Protein AF-A0A644X9J0-F1 (afdb_monomer_lite)

Sequence (103 aa):
MNRRITLVTLISAALLAACSGPSSEELAQYKAQCVKFHERERSSPRSTVQALDHWTKNGKVVIELAEFENSYSSAYTSYLCVIDPGAGSLSLPGVFNQEKWRK

Radius of gyration: 21.45 Å; chains: 1; bounding box: 61×31×72 Å

Structure (mmCIF, N/CA/C/O backbone):
data_AF-A0A644X9J0-F1
#
_entry.id   AF-A0A644X9J0-F1
#
loop_
_atom_site.group_PDB
_atom_site.id
_atom_site.type_symbol
_atom_site.label_atom_id
_atom_site.label_alt_id
_atom_site.label_comp_id
_atom_site.label_asym_id
_atom_site.label_entity_id
_atom_site.label_seq_id
_atom_site.pdbx_PDB_ins_code
_atom_site.Cartn_x
_atom_site.Cartn_y
_atom_site.Cartn_z
_atom_site.occupancy
_atom_site.B_iso_or_equiv
_atom_site.auth_seq_id
_atom_site.auth_comp_id
_atom_site.auth_asym_id
_atom_site.auth_atom_id
_atom_site.pdbx_PDB_model_num
ATOM 1 N N . MET A 1 1 ? -44.906 7.193 54.230 1.00 40.53 1 MET A N 1
ATOM 2 C CA . MET A 1 1 ? -44.721 8.213 53.173 1.00 40.53 1 MET A CA 1
ATOM 3 C C . MET A 1 1 ? -43.643 7.727 52.220 1.00 40.53 1 MET A C 1
ATOM 5 O O . MET A 1 1 ? -42.533 7.450 52.650 1.00 40.53 1 MET A O 1
ATOM 9 N N . ASN A 1 2 ? -44.024 7.529 50.960 1.00 40.97 2 ASN A N 1
ATOM 10 C CA . ASN A 1 2 ? -43.242 6.872 49.916 1.00 40.97 2 ASN A CA 1
ATOM 11 C C . ASN A 1 2 ? -42.160 7.802 49.348 1.00 40.97 2 ASN A C 1
ATOM 13 O O . ASN A 1 2 ? -42.471 8.923 48.956 1.00 40.97 2 ASN A O 1
ATOM 17 N N . ARG A 1 3 ? -40.929 7.309 49.182 1.00 46.78 3 ARG A N 1
ATOM 18 C CA . ARG A 1 3 ? -39.952 7.894 48.253 1.00 46.78 3 ARG A CA 1
ATOM 19 C C . ARG A 1 3 ? -39.485 6.810 47.289 1.00 46.78 3 ARG A C 1
ATOM 21 O O . ARG A 1 3 ? -38.603 6.022 47.599 1.00 46.78 3 ARG A O 1
ATOM 28 N N . ARG A 1 4 ? -40.136 6.754 46.125 1.00 50.41 4 ARG A N 1
ATOM 29 C CA . ARG A 1 4 ? -39.645 6.005 44.967 1.00 50.41 4 ARG A CA 1
ATOM 30 C C . ARG A 1 4 ? -38.491 6.812 44.373 1.00 50.41 4 ARG A C 1
ATOM 32 O O . ARG A 1 4 ? -38.698 7.937 43.930 1.00 50.41 4 ARG A O 1
ATOM 39 N N . ILE A 1 5 ? -37.285 6.259 44.431 1.00 56.97 5 ILE A N 1
ATOM 40 C CA . ILE A 1 5 ? -36.113 6.782 43.729 1.00 56.97 5 ILE A CA 1
ATOM 41 C C . ILE A 1 5 ? -36.249 6.305 42.284 1.00 56.97 5 ILE A C 1
ATOM 43 O O . ILE A 1 5 ? -36.034 5.133 41.988 1.00 56.97 5 ILE A O 1
ATOM 47 N N . THR A 1 6 ? -36.687 7.193 41.397 1.00 53.31 6 THR A N 1
ATOM 48 C CA . THR A 1 6 ? -36.710 6.929 39.957 1.00 53.31 6 THR A CA 1
ATOM 49 C C . THR A 1 6 ? -35.281 7.077 39.440 1.00 53.31 6 THR A C 1
ATOM 51 O O . THR A 1 6 ? -34.782 8.192 39.305 1.00 53.31 6 THR A O 1
ATOM 54 N N . LEU A 1 7 ? -34.599 5.952 39.209 1.00 51.78 7 LEU A N 1
ATOM 55 C CA . LEU A 1 7 ? -33.297 5.921 38.546 1.00 51.78 7 LEU A CA 1
ATOM 56 C C . LEU A 1 7 ? -33.495 6.368 37.089 1.00 51.78 7 LEU A C 1
ATOM 58 O O . LEU A 1 7 ? -34.126 5.672 36.298 1.00 51.78 7 LEU A O 1
ATOM 62 N N . VAL A 1 8 ? -32.993 7.552 36.749 1.00 55.53 8 VAL A N 1
ATOM 63 C CA . VAL A 1 8 ? -32.975 8.059 35.375 1.00 55.53 8 VAL A CA 1
ATOM 64 C C . VAL A 1 8 ? -31.893 7.296 34.608 1.00 55.53 8 VAL A C 1
ATOM 66 O O . VAL A 1 8 ? -30.703 7.477 34.851 1.00 55.53 8 VAL A O 1
ATOM 69 N N . THR A 1 9 ? -32.306 6.423 33.692 1.00 56.06 9 THR A N 1
ATOM 70 C CA . THR A 1 9 ? -31.446 5.785 32.687 1.00 56.06 9 THR A CA 1
ATOM 71 C C . THR A 1 9 ? -30.886 6.849 31.741 1.00 56.06 9 THR A C 1
ATOM 73 O O . THR A 1 9 ? -31.553 7.270 30.796 1.00 56.06 9 THR A O 1
ATOM 76 N N . LEU A 1 10 ? -29.663 7.309 32.007 1.00 54.34 10 LEU A N 1
ATOM 77 C CA . LEU A 1 10 ? -28.914 8.221 31.143 1.00 54.34 10 LEU A CA 1
ATOM 78 C C . LEU A 1 10 ? -28.327 7.463 29.939 1.00 54.34 10 LEU A C 1
ATOM 80 O O . LEU A 1 10 ? -27.269 6.851 30.011 1.00 54.34 10 LEU A O 1
ATOM 84 N N . ILE A 1 11 ? -29.101 7.490 28.852 1.00 57.00 11 ILE A N 1
ATOM 85 C CA . ILE A 1 11 ? -28.708 7.727 27.452 1.00 57.00 11 ILE A CA 1
ATOM 86 C C . ILE A 1 11 ? -27.312 7.201 27.059 1.00 57.00 11 ILE A C 1
ATOM 88 O O . ILE A 1 11 ? -26.296 7.884 27.172 1.00 57.00 11 ILE A O 1
ATOM 92 N N . SER A 1 12 ? -27.289 5.999 26.483 1.00 55.09 12 SER A N 1
ATOM 93 C CA . SER A 1 12 ? -26.162 5.471 25.710 1.00 55.09 12 SER A CA 1
ATOM 94 C C . SER A 1 12 ? -26.118 6.138 24.327 1.00 55.09 12 SER A C 1
ATOM 96 O O . SER A 1 12 ? -26.774 5.678 23.398 1.00 55.09 12 SER A O 1
ATOM 98 N N . ALA A 1 13 ? -25.361 7.227 24.173 1.00 55.06 13 ALA A N 1
ATOM 99 C CA . ALA A 1 13 ? -25.197 7.930 22.891 1.00 55.06 13 ALA A CA 1
ATOM 100 C C . ALA A 1 13 ? -23.718 8.152 22.519 1.00 55.06 13 ALA A C 1
ATOM 102 O O . ALA A 1 13 ? -23.302 9.275 22.256 1.00 55.06 13 ALA A O 1
ATOM 103 N N . ALA A 1 14 ? -22.905 7.089 22.500 1.00 56.91 14 ALA A N 1
ATOM 104 C CA . ALA A 1 14 ? -21.468 7.195 22.207 1.00 56.91 14 ALA A CA 1
ATOM 105 C C . ALA A 1 14 ? -20.927 6.119 21.240 1.00 56.91 14 ALA A C 1
ATOM 107 O O . ALA A 1 14 ? -19.834 5.605 21.452 1.00 56.91 14 ALA A O 1
ATOM 108 N N . LEU A 1 15 ? -21.663 5.750 20.180 1.00 52.66 15 LEU A N 1
ATOM 109 C CA . LEU A 1 15 ? -21.205 4.714 19.225 1.00 52.66 15 LEU A CA 1
ATOM 110 C C . LEU A 1 15 ? -21.244 5.105 17.735 1.00 52.66 15 LEU A C 1
ATOM 112 O O . LEU A 1 15 ? -21.106 4.236 16.882 1.00 52.66 15 LEU A O 1
ATOM 116 N N . LEU A 1 16 ? -21.384 6.388 17.381 1.00 50.38 16 LEU A N 1
ATOM 117 C CA . LEU A 1 16 ? -21.516 6.796 15.967 1.00 50.38 16 LEU A CA 1
ATOM 118 C C . LEU A 1 16 ? -20.239 7.356 15.312 1.00 50.38 16 LEU A C 1
ATOM 120 O O . LEU A 1 16 ? -20.282 7.744 14.150 1.00 50.38 16 LEU A O 1
ATOM 124 N N . ALA A 1 17 ? -19.089 7.354 15.991 1.00 53.09 17 ALA A N 1
ATOM 125 C CA . ALA A 1 17 ? -17.839 7.864 15.408 1.00 53.09 17 ALA A CA 1
ATOM 126 C C . ALA A 1 17 ? -17.113 6.872 14.466 1.00 53.09 17 ALA A C 1
ATOM 128 O O . ALA A 1 17 ? -16.070 7.211 13.920 1.00 53.09 17 ALA A O 1
ATOM 129 N N . ALA A 1 18 ? -17.632 5.654 14.259 1.00 53.38 18 ALA A N 1
ATOM 130 C CA . ALA A 1 18 ? -16.913 4.583 13.550 1.00 53.38 18 ALA A CA 1
ATOM 131 C C . ALA A 1 18 ? -17.313 4.376 12.071 1.00 53.38 18 ALA A C 1
ATOM 133 O O . ALA A 1 18 ? -16.849 3.423 11.448 1.00 53.38 18 ALA A O 1
ATOM 134 N N . CYS A 1 19 ? -18.170 5.228 11.494 1.00 59.09 19 CYS A N 1
ATOM 135 C CA . CYS A 1 19 ? -18.602 5.097 10.089 1.00 59.09 19 CYS A CA 1
ATOM 136 C C . CYS A 1 19 ? -17.902 6.057 9.117 1.00 59.09 19 CYS A C 1
ATOM 138 O O . CYS A 1 19 ? -18.073 5.930 7.906 1.00 59.09 19 CYS A O 1
ATOM 140 N N . SER A 1 20 ? -17.119 7.007 9.617 1.00 68.25 20 SER A N 1
ATOM 141 C CA . SER A 1 20 ? -16.268 7.862 8.793 1.00 68.25 20 SER A CA 1
ATOM 142 C C . SER A 1 20 ? -14.969 7.116 8.493 1.00 68.25 20 SER A C 1
ATOM 144 O O . SER A 1 20 ? 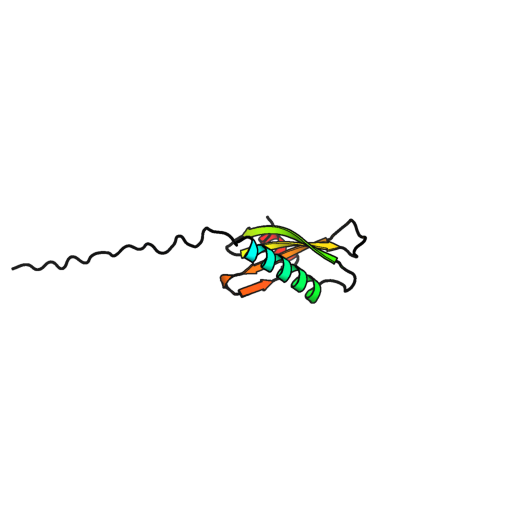-14.201 6.813 9.403 1.00 68.25 20 SER A O 1
ATOM 146 N N . GLY A 1 21 ? -14.757 6.762 7.220 1.00 79.75 21 GLY A N 1
ATOM 147 C CA . GLY A 1 21 ? -13.467 6.263 6.738 1.00 79.75 21 GLY A CA 1
ATOM 148 C C . GLY A 1 21 ? -12.345 7.300 6.916 1.00 79.75 21 GLY A C 1
ATOM 149 O O . GLY A 1 21 ? -12.616 8.414 7.369 1.00 79.75 21 GLY A O 1
ATOM 150 N N . PRO A 1 22 ? -11.096 6.953 6.560 1.00 89.19 22 PRO A N 1
ATOM 151 C CA . PRO A 1 22 ? -9.963 7.863 6.719 1.00 89.19 22 PRO A CA 1
ATOM 152 C C . PRO A 1 22 ? -10.175 9.172 5.947 1.00 89.19 22 PRO A C 1
ATOM 154 O O . PRO A 1 22 ? -10.760 9.169 4.858 1.00 89.19 22 PRO A O 1
ATOM 157 N N . SER A 1 23 ? -9.667 10.280 6.489 1.00 93.31 23 SER A N 1
ATOM 158 C CA . SER A 1 23 ? -9.625 11.562 5.781 1.00 93.31 23 SER A CA 1
ATOM 159 C C . SER A 1 23 ? -8.715 11.490 4.545 1.00 93.31 23 SER A C 1
ATOM 161 O O . SER A 1 23 ? -7.915 10.563 4.379 1.00 93.31 23 SER A O 1
ATOM 163 N N . SER A 1 24 ? -8.798 12.492 3.666 1.00 94.00 24 SER A N 1
ATOM 164 C CA . SER A 1 24 ? -7.885 12.628 2.523 1.00 94.00 24 SER A CA 1
ATOM 165 C C . SER A 1 24 ? -6.418 12.702 2.949 1.00 94.00 24 SER A C 1
ATOM 167 O O . SER A 1 24 ? -5.557 12.088 2.316 1.00 94.00 24 SER A O 1
ATOM 169 N N . GLU A 1 25 ? -6.131 13.428 4.028 1.00 96.19 25 GLU A N 1
ATOM 170 C CA . GLU A 1 25 ? -4.784 13.604 4.571 1.00 96.19 25 GLU A CA 1
ATOM 171 C C . GLU A 1 25 ? -4.265 12.296 5.169 1.00 96.19 25 GLU A C 1
ATOM 173 O O . GLU A 1 25 ? -3.138 11.893 4.874 1.00 96.19 25 GLU A O 1
ATOM 178 N N . GLU A 1 26 ? -5.094 11.602 5.955 1.00 95.38 26 GLU A N 1
ATOM 179 C CA . GLU A 1 26 ? -4.753 10.292 6.516 1.00 95.38 26 GLU A CA 1
ATOM 180 C C . GLU A 1 26 ? -4.479 9.284 5.402 1.00 95.38 26 GLU A C 1
ATOM 182 O O . GLU A 1 26 ? -3.463 8.592 5.417 1.00 95.38 26 GLU A O 1
ATOM 187 N N . LEU A 1 27 ? -5.331 9.253 4.377 1.00 96.50 27 LEU A N 1
ATOM 188 C CA . LEU A 1 27 ? -5.155 8.362 3.241 1.00 96.50 27 LEU A CA 1
ATOM 189 C C . LEU A 1 27 ? -3.857 8.646 2.471 1.00 96.50 27 LEU A C 1
ATOM 191 O O . LEU A 1 27 ? -3.164 7.708 2.070 1.00 96.50 27 LEU A O 1
ATOM 195 N N . ALA A 1 28 ? -3.504 9.916 2.261 1.00 97.44 28 ALA A N 1
ATOM 196 C CA . ALA A 1 28 ? -2.247 10.284 1.612 1.00 97.44 28 ALA A CA 1
ATOM 197 C C . ALA A 1 28 ? -1.033 9.818 2.433 1.00 97.44 28 ALA A C 1
ATOM 199 O O . ALA A 1 28 ? -0.083 9.254 1.879 1.00 97.44 28 ALA A O 1
ATOM 200 N N . GLN A 1 29 ? -1.086 9.982 3.757 1.00 97.38 29 GLN A N 1
ATOM 201 C CA . GLN A 1 29 ? -0.047 9.491 4.664 1.00 97.38 29 GLN A CA 1
ATOM 202 C C . GLN A 1 29 ? 0.052 7.964 4.637 1.00 97.38 29 GLN A C 1
ATOM 204 O O . GLN A 1 29 ? 1.150 7.422 4.527 1.00 97.38 29 GLN A O 1
ATOM 209 N N . TYR A 1 30 ? -1.079 7.268 4.684 1.00 97.81 30 TYR A N 1
ATOM 210 C CA . TYR A 1 30 ? -1.176 5.813 4.610 1.00 97.81 30 TYR A CA 1
ATOM 211 C C . TYR A 1 30 ? -0.583 5.252 3.319 1.00 97.81 30 TYR A C 1
ATOM 213 O O . TYR A 1 30 ? 0.243 4.340 3.367 1.00 97.81 30 TYR A O 1
ATOM 221 N N . LYS A 1 31 ? -0.916 5.845 2.168 1.00 98.38 31 LYS A N 1
ATOM 222 C CA . LYS A 1 31 ? -0.316 5.477 0.879 1.00 98.38 31 LYS A CA 1
ATOM 223 C C . LYS A 1 31 ? 1.204 5.653 0.899 1.00 98.38 31 LYS A C 1
ATOM 225 O O . LYS A 1 31 ? 1.925 4.726 0.538 1.00 98.38 31 LYS A O 1
ATOM 230 N N . ALA A 1 32 ? 1.698 6.796 1.379 1.00 98.25 32 ALA A N 1
ATOM 231 C CA . ALA A 1 32 ? 3.134 7.063 1.462 1.00 98.25 32 ALA A CA 1
ATOM 232 C C . ALA A 1 32 ? 3.868 6.098 2.412 1.00 98.25 32 ALA A C 1
ATOM 234 O O . ALA A 1 32 ? 4.978 5.658 2.112 1.00 98.25 32 ALA A O 1
ATOM 235 N N . GLN A 1 33 ? 3.255 5.748 3.546 1.00 97.94 33 GLN A N 1
ATOM 236 C CA . GLN A 1 33 ? 3.806 4.770 4.486 1.00 97.94 33 GLN A CA 1
ATOM 237 C C . GLN A 1 33 ? 3.877 3.373 3.867 1.00 97.94 33 GLN A C 1
ATOM 239 O O . GLN A 1 33 ? 4.912 2.721 3.975 1.00 97.94 33 GLN A O 1
ATOM 244 N N . CYS A 1 34 ? 2.817 2.934 3.185 1.00 98.25 34 CYS A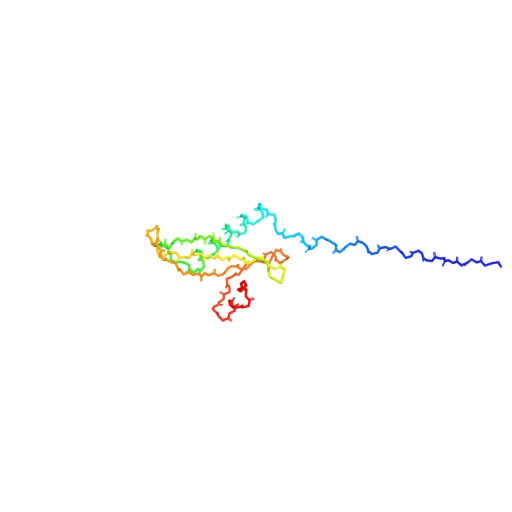 N 1
ATOM 245 C CA . CYS A 1 34 ? 2.781 1.636 2.518 1.00 98.25 34 CYS A CA 1
ATOM 246 C C . CYS A 1 34 ? 3.819 1.514 1.400 1.00 98.25 34 CYS A C 1
ATOM 248 O O . CYS A 1 34 ? 4.504 0.496 1.335 1.00 98.25 34 CYS A O 1
ATOM 250 N N . VAL A 1 35 ? 3.981 2.552 0.571 1.00 98.31 35 VAL A N 1
ATOM 251 C CA . VAL A 1 35 ? 5.023 2.596 -0.469 1.00 98.31 35 VAL A CA 1
ATOM 252 C C . VAL A 1 35 ? 6.404 2.422 0.164 1.00 98.31 35 VAL A C 1
ATOM 254 O O . VAL A 1 35 ? 7.094 1.454 -0.140 1.00 98.31 35 VAL A O 1
ATOM 257 N N . LYS A 1 36 ? 6.759 3.269 1.141 1.00 97.88 36 LYS A N 1
ATOM 258 C CA . LYS A 1 36 ? 8.061 3.198 1.829 1.00 97.88 36 LYS A CA 1
ATOM 259 C C . LYS A 1 36 ? 8.290 1.879 2.563 1.00 97.88 36 LYS A C 1
ATOM 261 O O . LYS A 1 36 ? 9.428 1.442 2.725 1.00 97.88 36 LYS A O 1
ATOM 266 N N . PHE A 1 37 ? 7.226 1.279 3.093 1.00 97.94 37 PHE A N 1
ATOM 267 C CA . PHE A 1 37 ? 7.320 -0.011 3.762 1.00 97.94 37 PHE A CA 1
ATOM 268 C C . PHE A 1 37 ? 7.618 -1.126 2.768 1.00 97.94 37 PHE A C 1
ATOM 270 O O . PHE A 1 37 ? 8.547 -1.894 2.981 1.00 97.94 37 PHE A O 1
ATOM 277 N N . HIS A 1 38 ? 6.877 -1.186 1.663 1.00 97.50 38 HIS A N 1
ATOM 278 C CA . HIS A 1 38 ? 7.093 -2.188 0.623 1.00 97.50 38 HIS A CA 1
ATOM 279 C C . HIS A 1 38 ? 8.478 -2.055 -0.019 1.00 97.50 38 HIS A C 1
ATOM 281 O O . HIS A 1 38 ? 9.192 -3.053 -0.120 1.00 97.50 38 HIS A O 1
ATOM 287 N N . GLU A 1 39 ? 8.901 -0.823 -0.321 1.00 96.94 39 GLU A N 1
ATOM 288 C CA . GLU A 1 39 ? 10.241 -0.524 -0.840 1.00 96.94 39 GLU A CA 1
ATOM 289 C C . GLU A 1 39 ? 11.356 -1.069 0.057 1.00 96.94 39 GLU A C 1
ATOM 291 O O . GLU A 1 39 ? 12.334 -1.627 -0.431 1.00 96.94 39 GLU A O 1
ATOM 296 N N . ARG A 1 40 ? 11.203 -0.930 1.379 1.00 96.75 40 ARG A N 1
ATOM 297 C CA . ARG A 1 40 ? 12.201 -1.386 2.350 1.00 96.75 40 ARG A CA 1
ATOM 298 C C . ARG A 1 40 ? 12.199 -2.900 2.547 1.00 96.75 40 ARG A C 1
ATOM 300 O O . ARG A 1 40 ? 13.264 -3.487 2.702 1.00 96.75 40 ARG A O 1
ATOM 307 N N . GLU A 1 41 ? 11.021 -3.511 2.630 1.00 96.25 41 GLU A N 1
ATOM 308 C CA . GLU A 1 41 ? 10.891 -4.903 3.079 1.00 96.25 41 GLU A CA 1
ATOM 309 C C . GLU A 1 41 ? 10.918 -5.923 1.934 1.00 96.25 41 GLU A C 1
ATOM 311 O O . GLU A 1 41 ? 11.190 -7.100 2.174 1.00 96.25 41 GLU A O 1
ATOM 316 N N . ARG A 1 42 ? 10.560 -5.520 0.707 1.00 94.12 42 ARG A N 1
ATOM 317 C CA . ARG A 1 42 ? 10.321 -6.462 -0.401 1.00 94.12 42 ARG A CA 1
ATOM 318 C C . ARG A 1 42 ? 10.903 -6.043 -1.738 1.00 94.12 42 ARG A C 1
ATOM 320 O O . ARG A 1 42 ? 11.243 -6.929 -2.520 1.00 94.12 42 ARG A O 1
ATOM 327 N N . SER A 1 43 ? 10.986 -4.747 -2.022 1.00 93.81 43 SER A N 1
ATOM 328 C CA . SER A 1 43 ? 11.360 -4.301 -3.362 1.00 93.81 43 SER A CA 1
ATOM 329 C C . SER A 1 43 ? 12.861 -4.341 -3.616 1.00 93.81 43 SER A C 1
ATOM 331 O O . SER A 1 43 ? 13.695 -4.173 -2.727 1.00 93.81 43 SER A O 1
ATOM 333 N N . SER A 1 44 ? 13.207 -4.521 -4.888 1.00 93.31 44 SER A N 1
ATOM 334 C CA . SER A 1 44 ? 14.571 -4.314 -5.369 1.00 93.31 44 SER A CA 1
ATOM 335 C C . SER A 1 44 ? 14.920 -2.817 -5.347 1.00 93.31 44 SER A C 1
ATOM 337 O O . SER A 1 44 ? 14.055 -1.990 -5.633 1.00 93.31 44 SER A O 1
ATOM 339 N N . PRO A 1 45 ? 16.196 -2.437 -5.133 1.00 91.44 45 PRO A N 1
ATOM 340 C CA . PRO A 1 45 ? 16.635 -1.039 -5.204 1.00 91.44 45 PRO A CA 1
ATOM 341 C C . PRO A 1 45 ? 16.385 -0.342 -6.550 1.00 91.44 45 PRO A C 1
ATOM 343 O O . PRO A 1 45 ? 16.482 0.878 -6.632 1.00 91.44 45 PRO A O 1
ATOM 346 N N . ARG A 1 46 ? 16.139 -1.106 -7.623 1.00 93.44 46 ARG A N 1
ATOM 347 C CA . ARG A 1 46 ? 15.825 -0.558 -8.954 1.00 93.44 46 ARG A CA 1
ATOM 348 C C . ARG A 1 46 ? 14.326 -0.435 -9.206 1.00 93.44 46 ARG A C 1
ATOM 350 O O . ARG A 1 46 ? 13.950 0.260 -10.146 1.00 93.44 46 ARG A O 1
ATOM 357 N N . SER A 1 47 ? 13.508 -1.106 -8.395 1.00 96.12 47 SER A N 1
ATOM 358 C CA . SER A 1 47 ? 12.060 -1.093 -8.537 1.00 96.12 47 SER A CA 1
ATOM 359 C C . SER A 1 47 ? 11.495 0.294 -8.249 1.00 96.12 47 SER A C 1
ATOM 361 O O . SER A 1 47 ? 12.072 1.091 -7.512 1.00 96.12 47 SER A O 1
ATOM 363 N N . THR A 1 48 ? 10.327 0.579 -8.811 1.00 96.56 48 THR A N 1
ATOM 364 C CA . THR A 1 48 ? 9.522 1.751 -8.450 1.00 96.56 48 THR A CA 1
ATOM 365 C C . THR A 1 48 ? 8.191 1.274 -7.896 1.00 96.56 48 THR A C 1
ATOM 367 O O . THR A 1 48 ? 7.541 0.437 -8.518 1.00 96.56 48 THR A O 1
ATOM 370 N N . VAL A 1 49 ? 7.774 1.805 -6.747 1.00 97.69 49 VAL A N 1
ATOM 371 C CA . VAL A 1 49 ? 6.529 1.407 -6.081 1.00 97.69 49 VAL A CA 1
ATOM 372 C C . VAL A 1 49 ? 5.554 2.578 -6.065 1.00 97.69 49 VAL A C 1
ATOM 374 O O . VAL A 1 49 ? 5.919 3.704 -5.740 1.00 97.69 49 VAL A O 1
ATOM 377 N N . GLN A 1 50 ? 4.296 2.327 -6.419 1.00 97.94 50 GLN A N 1
ATOM 378 C CA . GLN A 1 50 ? 3.243 3.345 -6.446 1.00 97.94 50 GLN A CA 1
ATOM 379 C C . GLN A 1 50 ? 1.969 2.823 -5.789 1.00 97.94 50 GLN A C 1
ATOM 381 O O . GLN A 1 50 ? 1.647 1.647 -5.910 1.00 97.94 50 GLN A O 1
ATOM 386 N N . ALA A 1 51 ? 1.217 3.696 -5.119 1.00 97.81 51 ALA A N 1
ATOM 387 C CA . ALA A 1 51 ? -0.115 3.357 -4.624 1.00 97.81 51 ALA A CA 1
ATOM 388 C C . ALA A 1 51 ? -1.167 3.588 -5.720 1.00 97.81 51 ALA A C 1
ATOM 390 O O . ALA A 1 51 ? -1.266 4.699 -6.241 1.00 97.81 51 ALA A O 1
ATOM 391 N N . LEU A 1 52 ? -1.964 2.564 -6.031 1.00 96.38 52 LEU A N 1
ATOM 392 C CA . LEU A 1 52 ? -2.984 2.605 -7.084 1.00 96.38 52 LEU A CA 1
ATOM 393 C C . LEU A 1 52 ? -4.374 2.934 -6.533 1.00 96.38 52 LEU A C 1
ATOM 395 O O . LEU A 1 52 ? -4.970 3.947 -6.894 1.00 96.38 52 LEU A O 1
ATOM 399 N N . ASP A 1 53 ? -4.876 2.094 -5.630 1.00 96.44 53 ASP A N 1
ATOM 400 C CA . ASP A 1 53 ? -6.228 2.189 -5.075 1.00 96.44 53 ASP A CA 1
ATOM 401 C C . ASP A 1 53 ? -6.219 1.946 -3.558 1.00 96.44 53 ASP A C 1
ATOM 403 O O . ASP A 1 53 ? -5.186 1.642 -2.950 1.00 96.44 53 ASP A O 1
ATOM 407 N N . HIS A 1 54 ? -7.375 2.131 -2.928 1.00 96.81 54 HIS A N 1
ATOM 408 C CA . HIS A 1 54 ? -7.601 1.829 -1.526 1.00 96.81 54 HIS A CA 1
ATOM 409 C C . HIS A 1 54 ? -9.053 1.431 -1.252 1.00 96.81 54 HIS A C 1
ATOM 411 O O . HIS A 1 54 ? -9.977 1.831 -1.957 1.00 96.81 54 HIS A O 1
ATOM 417 N N . TRP A 1 55 ? -9.263 0.670 -0.184 1.00 96.25 55 TRP A N 1
ATOM 418 C CA . TRP A 1 55 ? -10.586 0.389 0.372 1.00 96.25 55 TRP A CA 1
ATOM 419 C C . TRP A 1 55 ? -10.474 0.079 1.862 1.00 96.25 55 TRP A C 1
ATOM 421 O O . TRP A 1 55 ? -9.389 -0.163 2.389 1.00 96.25 55 TRP A O 1
ATOM 431 N N . THR A 1 56 ? -11.614 0.054 2.546 1.00 94.44 56 THR A N 1
ATOM 432 C CA . THR A 1 56 ? -11.684 -0.329 3.957 1.00 94.44 56 THR A CA 1
ATOM 433 C C . THR A 1 56 ? -12.293 -1.717 4.082 1.00 94.44 56 THR A C 1
ATOM 435 O O . THR A 1 56 ? -13.350 -1.993 3.517 1.00 94.44 56 THR A O 1
ATOM 438 N N . LYS A 1 57 ? -11.651 -2.599 4.852 1.00 94.00 57 LYS A N 1
ATOM 439 C CA . LYS A 1 57 ? -12.151 -3.949 5.139 1.00 94.00 57 LYS A CA 1
ATOM 440 C C . LYS A 1 57 ? -11.871 -4.307 6.589 1.00 94.00 57 LYS A C 1
ATOM 442 O O . LYS A 1 57 ? -10.739 -4.198 7.047 1.00 94.00 57 LYS A O 1
ATOM 447 N N . ASN A 1 58 ? -12.891 -4.754 7.322 1.00 91.69 58 ASN A N 1
ATOM 448 C CA . ASN A 1 58 ? -12.772 -5.130 8.740 1.00 91.69 58 ASN A CA 1
ATOM 449 C C . ASN A 1 58 ? -12.113 -4.036 9.611 1.00 91.69 58 ASN A C 1
ATOM 451 O O . ASN A 1 58 ? -11.234 -4.334 10.422 1.00 91.69 58 ASN A O 1
ATOM 455 N N . GLY A 1 59 ? -12.484 -2.769 9.389 1.00 90.94 59 GLY A N 1
ATOM 456 C CA . GLY A 1 59 ? -11.927 -1.618 10.114 1.00 90.94 59 GLY A CA 1
ATOM 457 C C . GLY A 1 59 ? -10.466 -1.285 9.783 1.00 90.94 59 GLY A C 1
ATOM 458 O O . GLY A 1 59 ? -9.866 -0.460 10.462 1.00 90.94 59 GLY A O 1
ATOM 459 N N . LYS A 1 60 ? -9.884 -1.923 8.763 1.00 95.12 60 LYS A N 1
ATOM 460 C CA . LYS A 1 60 ? -8.514 -1.690 8.296 1.00 95.12 60 LYS A CA 1
ATOM 461 C C . LYS A 1 60 ? -8.528 -1.045 6.925 1.00 95.12 60 LYS A C 1
ATOM 463 O O . LYS A 1 60 ? -9.402 -1.351 6.111 1.00 95.12 60 LYS A O 1
ATOM 468 N N . VAL A 1 61 ? -7.541 -0.198 6.668 1.00 96.75 61 VAL A N 1
ATOM 469 C CA . VAL A 1 61 ? -7.334 0.414 5.355 1.00 96.75 61 VAL A CA 1
ATOM 470 C C . VAL A 1 61 ? -6.420 -0.498 4.552 1.00 96.75 61 VAL A C 1
ATOM 472 O O . VAL A 1 61 ? -5.332 -0.850 5.001 1.00 96.75 61 VAL A O 1
ATOM 475 N N . VAL A 1 62 ? -6.869 -0.902 3.373 1.00 97.62 62 VAL A N 1
ATOM 476 C CA . VAL A 1 62 ? -6.086 -1.687 2.423 1.00 97.62 62 VAL A CA 1
ATOM 477 C C . VAL A 1 62 ? -5.666 -0.763 1.292 1.00 97.62 62 VAL A C 1
ATOM 479 O O . VAL A 1 62 ? -6.508 -0.081 0.715 1.00 97.62 62 VAL A O 1
ATOM 482 N N . ILE A 1 63 ? -4.371 -0.732 0.997 1.00 98.19 63 ILE A N 1
ATOM 483 C CA . ILE A 1 63 ? -3.770 0.017 -0.104 1.00 98.19 63 ILE A CA 1
ATOM 484 C C . ILE A 1 63 ? -3.256 -0.989 -1.131 1.00 98.19 63 ILE A C 1
ATOM 486 O O . ILE A 1 63 ? -2.475 -1.881 -0.789 1.00 98.19 63 ILE A O 1
ATOM 490 N N . GLU A 1 64 ? -3.676 -0.835 -2.383 1.00 97.81 64 GLU A N 1
ATOM 491 C CA . GLU A 1 64 ? -3.090 -1.564 -3.505 1.00 97.81 64 GLU A CA 1
ATOM 492 C C . GLU A 1 64 ? -1.834 -0.842 -3.991 1.00 97.81 64 GLU A C 1
ATOM 494 O O . GLU A 1 64 ? -1.842 0.371 -4.220 1.00 97.81 64 GLU A O 1
ATOM 499 N N . LEU A 1 65 ? -0.755 -1.601 -4.148 1.00 97.88 65 LEU A N 1
ATOM 500 C CA . LEU A 1 65 ? 0.541 -1.129 -4.603 1.00 97.88 65 LEU A CA 1
ATOM 501 C C . LEU A 1 65 ? 0.883 -1.769 -5.947 1.00 97.88 65 LEU A C 1
ATOM 503 O O . LEU A 1 65 ? 0.696 -2.968 -6.131 1.00 97.88 65 LEU A O 1
ATOM 507 N N . ALA A 1 66 ? 1.447 -0.980 -6.852 1.00 97.62 66 ALA A N 1
ATOM 508 C CA . ALA A 1 66 ? 2.108 -1.446 -8.059 1.00 97.62 66 ALA A CA 1
ATOM 509 C C . ALA A 1 66 ? 3.618 -1.377 -7.870 1.00 97.62 66 ALA A C 1
ATOM 511 O O . ALA A 1 66 ? 4.148 -0.300 -7.600 1.00 97.62 66 ALA A O 1
ATOM 512 N N . GLU A 1 67 ? 4.306 -2.501 -8.047 1.00 97.81 67 GLU A N 1
ATOM 513 C CA . GLU A 1 67 ? 5.760 -2.536 -8.167 1.00 97.81 67 GLU A CA 1
ATOM 514 C C . GLU A 1 67 ? 6.159 -2.760 -9.625 1.00 97.81 67 GLU A C 1
ATOM 516 O O . GLU A 1 67 ? 5.836 -3.784 -10.231 1.00 97.81 67 GLU A O 1
ATOM 521 N N . PHE A 1 68 ? 6.884 -1.793 -10.170 1.00 97.62 68 PHE A N 1
ATOM 522 C CA . PHE A 1 68 ? 7.498 -1.832 -11.488 1.00 97.62 68 PHE A CA 1
ATOM 523 C C . PHE A 1 68 ? 8.960 -2.247 -11.336 1.00 97.62 68 PHE A C 1
ATOM 525 O O . PHE A 1 68 ? 9.625 -1.781 -10.412 1.00 97.62 68 PHE A O 1
ATOM 532 N N . GLU A 1 69 ? 9.489 -3.060 -12.255 1.00 95.50 69 GLU A N 1
ATOM 533 C CA . GLU A 1 69 ? 10.899 -3.493 -12.218 1.00 95.50 69 GLU A CA 1
ATOM 534 C C . GLU A 1 69 ? 11.873 -2.301 -12.253 1.00 95.50 69 GLU A C 1
ATOM 536 O O . GLU A 1 69 ? 12.958 -2.346 -11.671 1.00 95.50 69 GLU A O 1
ATOM 541 N N . ASN A 1 70 ? 11.477 -1.227 -12.940 1.00 93.06 70 ASN A N 1
ATOM 542 C CA . ASN A 1 70 ? 12.167 0.057 -12.998 1.00 93.06 70 ASN A CA 1
ATOM 543 C C . ASN A 1 70 ? 11.212 1.169 -13.468 1.00 93.06 70 ASN A C 1
ATOM 545 O O . ASN A 1 70 ? 10.080 0.904 -13.873 1.00 93.06 70 ASN A O 1
ATOM 549 N N . SER A 1 71 ? 11.695 2.413 -13.474 1.00 89.38 71 SER A N 1
ATOM 550 C CA . SER A 1 71 ? 10.921 3.607 -13.846 1.00 89.38 71 SER A CA 1
ATOM 551 C C . SER A 1 71 ? 10.445 3.657 -15.304 1.00 89.38 71 SER A C 1
ATOM 553 O O . SER A 1 71 ? 9.573 4.462 -15.623 1.00 89.38 71 SER A O 1
ATOM 555 N N . TYR A 1 72 ? 10.996 2.824 -16.191 1.00 92.00 72 TYR A N 1
ATOM 556 C CA . TYR A 1 72 ? 10.614 2.754 -17.606 1.00 92.00 72 TYR A CA 1
ATOM 557 C C . TYR A 1 72 ? 9.646 1.603 -17.904 1.00 92.00 72 TYR A C 1
ATOM 559 O O . TYR A 1 72 ? 9.167 1.473 -19.031 1.00 92.00 72 TYR A O 1
ATOM 567 N N . SER A 1 73 ? 9.378 0.744 -16.919 1.00 94.00 73 SER A N 1
ATOM 568 C CA . SER A 1 73 ? 8.526 -0.428 -17.097 1.00 94.00 73 SER A CA 1
ATOM 569 C C . SER A 1 73 ? 7.057 -0.023 -17.182 1.00 94.00 73 SER A C 1
ATOM 571 O O . SER A 1 73 ? 6.573 0.776 -16.386 1.00 94.00 73 SER A O 1
ATOM 573 N N . SER A 1 74 ? 6.330 -0.602 -18.138 1.00 92.69 74 SER A N 1
ATOM 574 C CA . SER A 1 74 ? 4.883 -0.402 -18.299 1.00 92.69 74 SER A CA 1
ATOM 575 C C . SER A 1 74 ? 4.042 -1.475 -17.601 1.00 92.69 74 SER A C 1
ATOM 577 O O . SER A 1 74 ? 2.852 -1.268 -17.369 1.00 92.69 74 SER A O 1
ATOM 579 N N . ALA A 1 75 ? 4.650 -2.613 -17.261 1.00 96.44 75 ALA A N 1
ATOM 580 C CA . ALA A 1 75 ? 4.032 -3.690 -16.500 1.00 96.44 75 ALA A CA 1
ATOM 581 C C . ALA A 1 75 ? 4.439 -3.611 -15.024 1.00 96.44 75 ALA A C 1
ATOM 583 O O . ALA A 1 75 ? 5.560 -3.210 -14.701 1.00 96.44 75 ALA A O 1
ATOM 584 N N . TYR A 1 76 ? 3.535 -4.032 -14.142 1.00 96.75 76 TYR A N 1
ATOM 585 C CA . TYR A 1 76 ? 3.762 -4.060 -12.701 1.00 96.75 76 TYR A CA 1
ATOM 586 C C . TYR A 1 76 ? 3.236 -5.345 -12.068 1.00 96.75 76 TYR A C 1
ATOM 588 O O . TYR A 1 76 ? 2.334 -6.000 -12.594 1.00 96.75 76 TYR A O 1
ATOM 596 N N . THR A 1 77 ? 3.780 -5.669 -10.898 1.00 95.62 77 THR A N 1
ATOM 597 C CA . THR A 1 77 ? 3.218 -6.673 -9.991 1.00 95.62 77 THR A CA 1
ATOM 598 C C . THR A 1 77 ? 2.390 -5.972 -8.920 1.00 95.62 77 THR A C 1
ATOM 600 O O . THR A 1 77 ? 2.845 -4.989 -8.334 1.00 95.62 77 THR A O 1
ATOM 603 N N . SER A 1 78 ? 1.166 -6.453 -8.678 1.00 94.56 78 SER A N 1
ATOM 604 C CA . SER A 1 78 ? 0.278 -5.894 -7.650 1.00 94.56 78 SER A CA 1
ATOM 605 C C . SER A 1 78 ? 0.537 -6.531 -6.283 1.00 94.56 78 SER A C 1
ATOM 607 O O . SER A 1 78 ? 0.611 -7.756 -6.149 1.00 94.56 78 SER A O 1
ATOM 609 N N . TYR A 1 79 ? 0.623 -5.691 -5.257 1.00 95.69 79 TYR A N 1
ATOM 610 C CA . TYR A 1 79 ? 0.749 -6.075 -3.856 1.00 95.69 79 TYR A CA 1
ATOM 611 C C . TYR A 1 79 ? -0.298 -5.357 -3.011 1.00 95.69 79 TYR A C 1
ATOM 613 O O . TYR A 1 79 ? -0.814 -4.308 -3.387 1.00 95.69 79 TYR A O 1
ATOM 621 N N . LEU A 1 80 ? -0.589 -5.904 -1.831 1.00 97.19 80 LEU A N 1
ATOM 622 C CA . LEU A 1 80 ? -1.417 -5.228 -0.836 1.00 97.19 80 LEU A CA 1
ATOM 623 C C . LEU A 1 80 ? -0.577 -4.798 0.361 1.00 97.19 80 LEU A C 1
ATOM 625 O O . LEU A 1 80 ? 0.302 -5.528 0.821 1.00 97.19 80 LEU A O 1
ATOM 629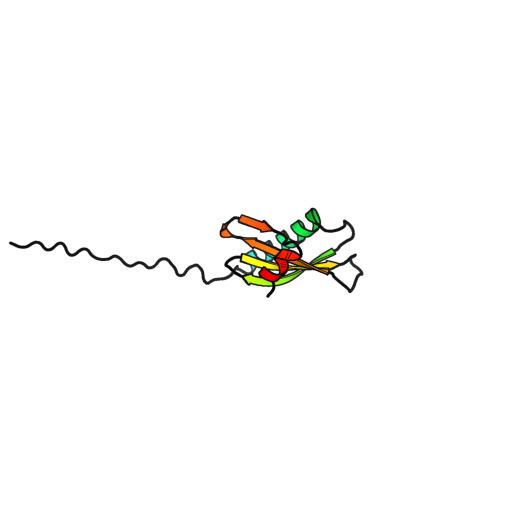 N N . CYS A 1 81 ? -0.928 -3.643 0.908 1.00 97.81 81 CYS A N 1
ATOM 630 C CA . CYS A 1 81 ? -0.504 -3.174 2.215 1.00 97.81 81 CYS A CA 1
ATOM 631 C C . CYS A 1 81 ? -1.746 -2.926 3.071 1.00 97.81 81 CYS A C 1
ATOM 633 O O . CYS A 1 81 ? -2.713 -2.322 2.614 1.00 97.81 81 CYS A O 1
ATOM 635 N N . VAL A 1 82 ? -1.746 -3.429 4.301 1.00 97.94 82 VAL A N 1
ATOM 636 C CA . VAL A 1 82 ? -2.881 -3.339 5.223 1.00 97.94 82 VAL A CA 1
ATOM 637 C C . VAL A 1 82 ? -2.461 -2.538 6.437 1.00 97.94 82 VAL A C 1
ATOM 639 O O . VAL A 1 82 ? -1.515 -2.919 7.124 1.00 97.94 82 VAL A O 1
ATOM 642 N N . ILE A 1 83 ? -3.199 -1.471 6.713 1.00 97.56 83 ILE A N 1
ATOM 643 C CA . ILE A 1 83 ? -3.011 -0.585 7.855 1.00 97.56 83 ILE A CA 1
ATOM 644 C C . ILE A 1 83 ? -4.133 -0.840 8.853 1.00 97.56 83 ILE A C 1
ATOM 646 O O . ILE A 1 83 ? -5.314 -0.859 8.500 1.00 97.56 83 ILE A O 1
ATOM 650 N N . ASP A 1 84 ? -3.750 -1.017 10.111 1.00 95.75 84 ASP A N 1
ATOM 651 C CA . ASP A 1 84 ? -4.635 -1.027 11.266 1.00 95.75 84 ASP A CA 1
ATOM 652 C C . ASP A 1 84 ? -4.398 0.263 12.067 1.00 95.75 84 ASP A C 1
ATOM 654 O O . ASP A 1 84 ? -3.455 0.315 12.865 1.00 95.75 84 ASP A O 1
ATOM 658 N N . PRO A 1 85 ? -5.215 1.314 11.850 1.00 91.12 85 PRO A N 1
ATOM 659 C CA . PRO A 1 85 ? -5.068 2.582 12.559 1.00 91.12 85 PRO A CA 1
ATOM 660 C C . PRO A 1 85 ? -5.242 2.433 14.072 1.00 91.12 85 PRO A C 1
ATOM 662 O O . PRO A 1 85 ? -4.550 3.098 14.835 1.00 91.12 85 PRO A O 1
ATOM 665 N N . GLY A 1 86 ? -6.130 1.531 14.508 1.00 89.62 86 GLY A N 1
ATOM 666 C CA . GLY A 1 86 ? -6.409 1.300 15.926 1.00 89.62 86 GLY A CA 1
ATOM 667 C C . GLY A 1 86 ? -5.240 0.639 16.653 1.00 89.62 86 GLY A C 1
ATOM 668 O O . GLY A 1 86 ? -4.960 0.974 17.800 1.00 89.62 86 GLY A O 1
ATOM 669 N N . ALA A 1 87 ? -4.530 -0.263 15.974 1.00 92.75 87 ALA A N 1
ATOM 670 C CA . ALA A 1 87 ? -3.311 -0.878 16.496 1.00 92.75 87 ALA A CA 1
ATOM 671 C C . ALA A 1 87 ? -2.031 -0.079 16.181 1.00 92.75 87 ALA A C 1
ATOM 673 O O . ALA A 1 87 ? -0.959 -0.455 16.650 1.00 92.75 87 ALA A O 1
ATOM 674 N N . GLY A 1 88 ? -2.112 0.977 15.362 1.00 92.12 88 GLY A N 1
ATOM 675 C CA . GLY A 1 88 ? -0.944 1.720 14.879 1.00 92.12 88 GLY A CA 1
ATOM 676 C C . GLY A 1 88 ? 0.032 0.848 14.083 1.00 92.12 88 GLY A C 1
ATOM 677 O O . GLY A 1 88 ? 1.243 1.029 14.181 1.00 92.12 88 GLY A O 1
ATOM 678 N N . SER A 1 89 ? -0.479 -0.137 13.338 1.00 95.50 89 SER A N 1
ATOM 679 C CA . SER A 1 89 ? 0.348 -1.130 12.647 1.00 95.50 89 SER A CA 1
ATOM 680 C C . SER A 1 89 ? 0.083 -1.154 11.149 1.00 95.50 89 SER A C 1
ATOM 682 O O . SER A 1 89 ? -0.999 -0.802 10.680 1.00 95.50 89 SER A O 1
ATOM 684 N N . LEU A 1 90 ? 1.081 -1.595 10.394 1.00 95.88 90 LEU A N 1
ATOM 685 C CA . LEU A 1 90 ? 0.969 -1.836 8.965 1.00 95.88 90 LEU A CA 1
ATOM 686 C C . LEU A 1 90 ? 1.647 -3.161 8.622 1.00 95.88 90 LEU A C 1
ATOM 688 O O . LEU A 1 90 ? 2.593 -3.584 9.286 1.00 95.88 90 LEU A O 1
ATOM 692 N N . SER A 1 91 ? 1.133 -3.847 7.610 1.00 96.50 91 SER A N 1
ATOM 693 C CA . SER A 1 91 ? 1.609 -5.170 7.214 1.00 96.50 91 SER A CA 1
ATOM 694 C C . SER A 1 91 ? 1.491 -5.365 5.712 1.00 96.50 91 SER A C 1
ATOM 696 O O . SER A 1 91 ? 0.627 -4.781 5.060 1.00 96.50 91 SER A O 1
ATOM 698 N N . LEU A 1 92 ? 2.342 -6.229 5.170 1.00 96.50 92 LEU A N 1
ATOM 699 C CA . LEU A 1 92 ? 2.245 -6.686 3.792 1.00 96.50 92 LEU A CA 1
ATOM 700 C C . LEU A 1 92 ? 1.768 -8.142 3.836 1.00 96.50 92 LEU A C 1
ATOM 702 O O . LEU A 1 92 ? 2.550 -9.023 4.206 1.00 96.50 92 LEU A O 1
ATOM 706 N N . PRO A 1 93 ? 0.503 -8.448 3.511 1.00 94.25 93 PRO A N 1
ATOM 707 C CA . PRO A 1 93 ? 0.050 -9.827 3.439 1.00 94.25 93 PRO A CA 1
ATOM 708 C C . PRO A 1 93 ? 0.946 -10.645 2.500 1.00 94.25 93 PRO A C 1
ATOM 710 O O . PRO A 1 93 ? 1.405 -10.162 1.462 1.00 94.25 93 PRO A O 1
ATOM 713 N N . GLY A 1 94 ? 1.247 -11.880 2.896 1.00 88.75 94 GLY A N 1
ATOM 714 C CA . GLY A 1 94 ? 1.811 -12.865 1.976 1.00 88.75 94 GLY A CA 1
ATOM 715 C C . GLY A 1 94 ? 0.740 -13.364 1.005 1.00 88.75 94 GLY A C 1
ATOM 716 O O . GLY A 1 94 ? -0.454 -13.200 1.263 1.00 88.75 94 GLY A O 1
ATOM 717 N N . VAL A 1 95 ? 1.166 -14.033 -0.066 1.00 79.88 95 VAL A N 1
ATOM 718 C CA . VAL A 1 95 ? 0.288 -14.528 -1.145 1.00 79.88 95 VAL A CA 1
ATOM 719 C C . VAL A 1 95 ? -0.915 -15.336 -0.637 1.00 79.88 95 VAL A C 1
ATOM 721 O O . VAL A 1 95 ? -2.033 -15.134 -1.093 1.00 79.88 95 VAL A O 1
ATOM 724 N N . PHE A 1 96 ? -0.732 -16.168 0.392 1.00 82.88 96 PHE A N 1
ATOM 725 C CA . PHE A 1 96 ? -1.804 -16.999 0.961 1.00 82.88 96 PHE A CA 1
ATOM 726 C C . PHE A 1 96 ? -2.838 -16.223 1.787 1.00 82.88 96 PHE A C 1
ATOM 728 O O . PHE A 1 96 ? -3.937 -16.713 2.020 1.00 82.88 96 PHE A O 1
ATOM 735 N N . ASN A 1 97 ? -2.499 -15.014 2.237 1.00 83.50 97 ASN A N 1
ATOM 736 C CA . ASN A 1 97 ? -3.369 -14.174 3.061 1.00 83.50 97 ASN A CA 1
ATOM 737 C C . ASN A 1 97 ? -3.918 -12.964 2.296 1.00 83.50 97 ASN A C 1
ATOM 739 O O . ASN A 1 97 ? -4.719 -12.210 2.848 1.00 83.50 97 ASN A O 1
ATOM 743 N N . GLN A 1 98 ? -3.500 -12.761 1.044 1.00 84.25 98 GLN A N 1
AT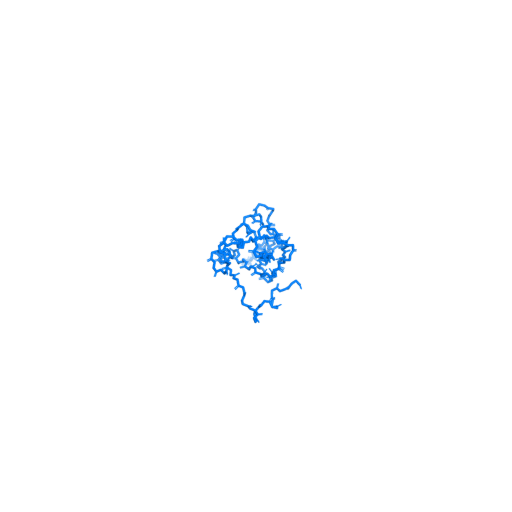OM 744 C CA . GLN A 1 98 ? -3.885 -11.606 0.237 1.00 84.25 98 GLN A CA 1
ATOM 745 C C . GLN A 1 98 ? -5.368 -11.654 -0.165 1.00 84.25 98 GLN A C 1
ATOM 747 O O . GLN A 1 98 ? -6.035 -10.622 -0.111 1.00 84.25 98 GLN A O 1
ATOM 752 N N . GLU A 1 99 ? -5.922 -12.842 -0.447 1.00 86.81 99 GLU A N 1
ATOM 753 C CA . GLU A 1 99 ? -7.345 -13.035 -0.795 1.00 86.81 99 GLU A CA 1
ATOM 754 C C . GLU A 1 99 ? -8.301 -12.496 0.275 1.00 86.81 99 GLU A C 1
ATOM 756 O O . GLU A 1 99 ? -9.328 -11.894 -0.038 1.00 86.81 99 GLU A O 1
ATOM 761 N N . LYS A 1 100 ? -7.932 -12.613 1.558 1.00 92.50 100 LYS A N 1
ATOM 762 C CA . LYS A 1 100 ? -8.718 -12.041 2.659 1.00 92.50 100 LYS A CA 1
ATOM 763 C C . LYS A 1 100 ? -8.894 -10.531 2.508 1.00 92.50 100 LYS A C 1
ATOM 765 O O . LYS A 1 100 ? -9.917 -9.993 2.934 1.00 92.50 100 LYS A O 1
ATOM 770 N N . TRP A 1 101 ? -7.918 -9.850 1.921 1.00 93.94 101 TRP A N 1
ATOM 771 C CA . TRP A 1 101 ? -7.862 -8.396 1.855 1.00 93.94 101 TRP A CA 1
ATOM 772 C C . TRP A 1 101 ? -8.285 -7.826 0.519 1.00 93.94 101 TRP A C 1
ATOM 774 O O . TRP A 1 101 ? -8.626 -6.652 0.513 1.00 93.94 101 TRP A O 1
ATOM 784 N N . ARG A 1 102 ? -8.338 -8.629 -0.551 1.00 88.44 102 ARG A N 1
ATOM 785 C CA . ARG A 1 102 ? -8.835 -8.197 -1.863 1.00 88.44 102 ARG A CA 1
ATOM 786 C C . ARG A 1 102 ? -10.204 -7.516 -1.762 1.00 88.44 102 ARG A C 1
ATOM 788 O O . ARG A 1 102 ? -10.994 -7.818 -0.852 1.00 88.44 102 ARG A O 1
ATOM 795 N N . LYS A 1 103 ? -10.397 -6.567 -2.676 1.00 85.69 103 LYS A N 1
ATOM 796 C CA . LYS A 1 103 ? -11.610 -5.769 -2.846 1.00 85.69 103 LYS A CA 1
ATOM 797 C C . LYS A 1 103 ? -12.841 -6.657 -3.001 1.00 85.69 103 LYS A C 1
ATOM 799 O O . LYS A 1 103 ? -12.717 -7.711 -3.665 1.00 85.69 103 LYS A O 1
#

Secondary structure (DSSP, 8-state):
----------------TTS----HHHHHHHHHHHHHHHHHHT--TT-EEEEEEEEEETTEEEEEE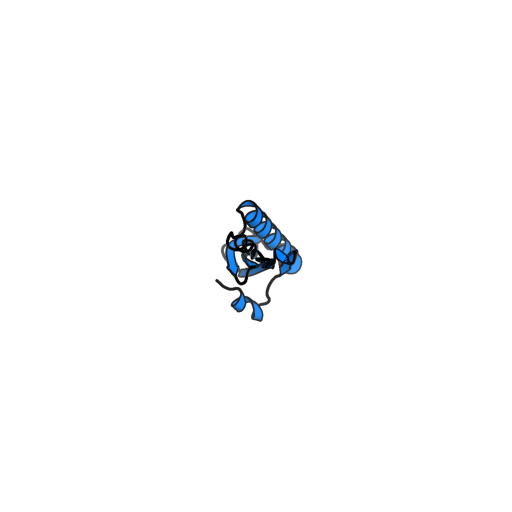EEESSTT-S-EEEEEEEEETTTTEEE---HHHHTTT--

pLDDT: mean 86.38, std 16.84, range [40.53, 98.38]

Organism: NCBI:txid1076179

Foldseek 3Di:
DDDDDPPDPDDPDPDPPLPDDDDPVRVVVVQVVQQVVCCPPPDDPAKHK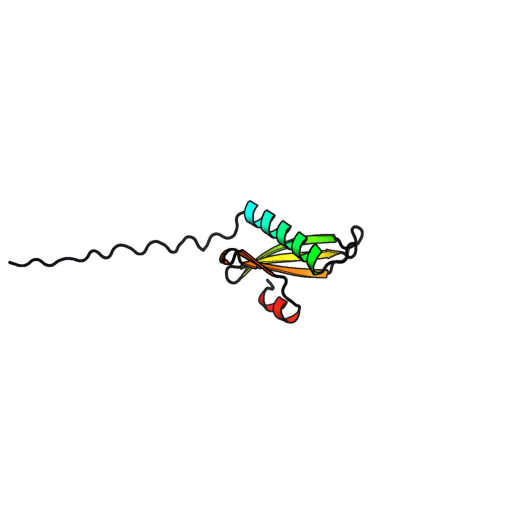GWDDWDDDPQKIKTWMWIASHPPGPDTDIWIKIGRVVVRDIDTDDPVCVVVVDD